Protein AF-A0A8T3UEI3-F1 (afdb_monomer)

Radius of gyration: 18.09 Å; Cα contacts (8 Å, |Δi|>4): 40; chains: 1; bounding box: 40×35×55 Å

pLDDT: mean 82.34, std 12.65, range [46.88, 94.06]

Foldseek 3Di:
DDPVVVVVVV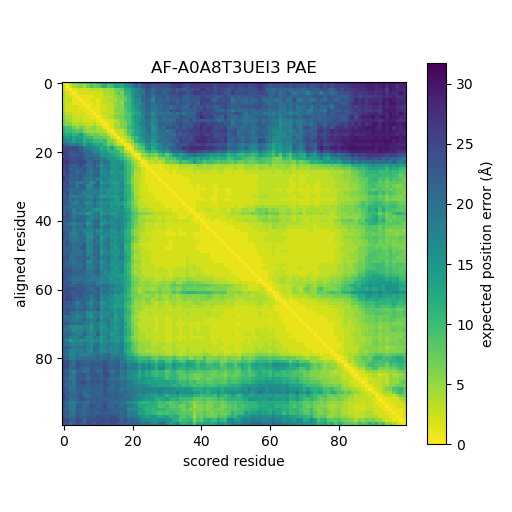VVVVVVVCPDQFDDPVLLVVVLVVCCVVVVNDVNSVVLSVVLVVCCVVVVDTGPVVSVVSSVVSVVCVVPVDPPDDDCPDPPDDDDDDDD

Sequence (100 aa):
MGFFDKLKQSLEKTKIALGITKVDENLLEELEEKLIMSDVGMTATDEIMQELKTRIKQDKIVDSKKVIEILKEQLEKILTKENNKINLEKSPAAILMVGV

Solvent-accessible surface area (backbone atoms only — not comparable to full-atom values): 6232 Å² total; per-residue (Å²): 136,54,74,67,56,55,52,50,53,53,52,52,56,48,64,69,70,57,84,53,91,49,63,49,71,65,62,54,51,57,48,52,54,51,38,45,76,64,75,57,37,68,70,56,38,52,56,51,51,53,52,46,56,49,49,37,62,75,70,65,56,45,51,49,69,58,51,56,52,51,49,50,54,50,54,50,49,64,73,59,68,59,86,84,72,82,87,66,87,54,84,84,67,83,82,87,87,84,84,134

Structure (mmCIF, N/CA/C/O backbone):
data_AF-A0A8T3UEI3-F1
#
_entry.id   AF-A0A8T3UEI3-F1
#
loop_
_atom_site.group_PDB
_atom_site.id
_atom_site.type_symbol
_atom_site.label_atom_id
_atom_site.label_alt_id
_atom_site.label_comp_id
_atom_site.label_asym_id
_atom_site.label_entity_id
_atom_site.label_seq_id
_atom_site.pdbx_PDB_ins_code
_atom_site.Cartn_x
_atom_site.Cartn_y
_atom_site.Cartn_z
_atom_site.occupancy
_atom_site.B_iso_or_equiv
_atom_site.auth_seq_id
_atom_site.auth_comp_id
_atom_site.auth_asym_id
_atom_site.auth_atom_id
_atom_site.pdbx_PDB_model_num
ATOM 1 N N . MET A 1 1 ? 3.014 -23.028 -4.88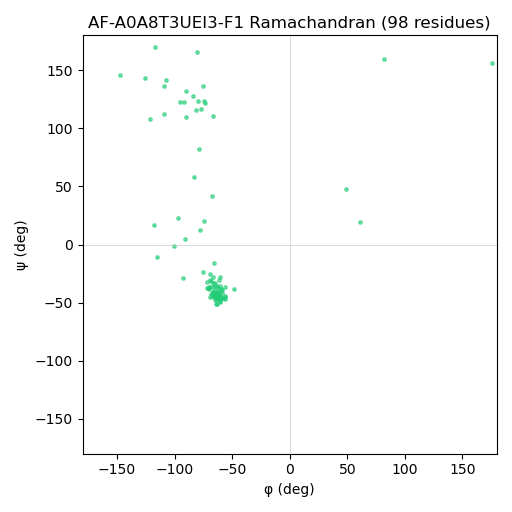9 1.00 52.00 1 MET A N 1
ATOM 2 C CA . MET A 1 1 ? 2.694 -22.071 -3.810 1.00 52.00 1 MET A CA 1
ATOM 3 C C . MET A 1 1 ? 3.260 -20.727 -4.206 1.00 52.00 1 MET A C 1
ATOM 5 O O . MET A 1 1 ? 4.465 -20.522 -4.103 1.00 52.00 1 MET A O 1
ATOM 9 N N . GLY A 1 2 ? 2.415 -19.891 -4.800 1.00 71.44 2 GLY A N 1
ATOM 10 C CA . GLY A 1 2 ? 2.827 -18.637 -5.423 1.00 71.44 2 GLY A CA 1
ATOM 11 C C . GLY A 1 2 ? 3.024 -17.513 -4.410 1.00 71.44 2 GLY A C 1
ATOM 12 O O . GLY A 1 2 ? 2.562 -17.582 -3.272 1.00 71.44 2 GLY A O 1
ATOM 13 N N . PHE A 1 3 ? 3.678 -16.443 -4.854 1.00 73.19 3 PHE A N 1
ATOM 14 C CA . PHE A 1 3 ? 3.805 -15.172 -4.131 1.00 73.19 3 PHE A CA 1
ATOM 15 C C . PHE A 1 3 ? 2.450 -14.664 -3.597 1.00 73.19 3 PHE A C 1
ATOM 17 O O . PHE A 1 3 ? 2.349 -14.228 -2.452 1.00 73.19 3 PHE A O 1
ATOM 24 N N . PHE A 1 4 ? 1.384 -14.844 -4.383 1.00 77.00 4 PHE A N 1
ATOM 25 C CA . PHE A 1 4 ? 0.018 -14.463 -4.022 1.00 77.00 4 PHE A CA 1
ATOM 26 C C . PHE A 1 4 ? -0.565 -15.283 -2.859 1.00 77.00 4 PHE A C 1
ATOM 28 O O . PHE A 1 4 ? -1.306 -14.747 -2.038 1.00 77.00 4 PHE A O 1
ATOM 35 N N . ASP A 1 5 ? -0.188 -16.560 -2.739 1.00 76.56 5 ASP A N 1
ATOM 36 C CA . ASP A 1 5 ? -0.617 -17.410 -1.623 1.00 76.56 5 ASP A CA 1
ATOM 37 C C . ASP A 1 5 ? 0.054 -16.971 -0.320 1.00 76.56 5 ASP A C 1
ATOM 39 O O . ASP A 1 5 ? -0.588 -16.945 0.729 1.00 76.56 5 ASP A O 1
ATOM 43 N N . LYS A 1 6 ? 1.332 -16.570 -0.387 1.00 72.56 6 LYS A N 1
ATOM 44 C CA . LYS A 1 6 ? 2.064 -16.024 0.765 1.00 72.56 6 LYS A CA 1
ATOM 45 C C . LYS A 1 6 ? 1.497 -14.674 1.201 1.00 72.56 6 LYS A C 1
ATOM 47 O O . LYS A 1 6 ? 1.291 -14.481 2.396 1.00 72.56 6 LYS A O 1
ATOM 52 N N . LEU A 1 7 ? 1.182 -13.794 0.248 1.00 70.69 7 LEU A N 1
ATOM 53 C CA . LEU A 1 7 ? 0.566 -12.491 0.509 1.00 70.69 7 LEU A CA 1
ATOM 54 C C . LEU A 1 7 ? -0.839 -12.639 1.115 1.00 70.69 7 LEU A C 1
ATOM 56 O O . LEU A 1 7 ? -1.175 -11.998 2.105 1.00 70.69 7 LEU A O 1
ATOM 60 N N . LYS A 1 8 ? -1.660 -13.545 0.576 1.00 75.94 8 LYS A N 1
ATOM 61 C CA . LYS A 1 8 ? -2.986 -13.841 1.131 1.00 75.94 8 LYS A CA 1
ATOM 62 C C . LYS A 1 8 ? -2.889 -14.426 2.538 1.00 75.94 8 LYS A C 1
ATOM 64 O O . LYS A 1 8 ? -3.672 -14.057 3.406 1.00 75.94 8 LYS A O 1
ATOM 69 N N . GLN A 1 9 ? -1.926 -15.312 2.780 1.00 75.50 9 GLN A N 1
ATOM 70 C CA . GLN A 1 9 ? -1.744 -15.949 4.080 1.00 75.50 9 GLN A CA 1
ATOM 71 C C . GLN A 1 9 ? -1.195 -14.979 5.142 1.00 75.50 9 GLN A C 1
ATOM 73 O O . GLN A 1 9 ? -1.568 -15.096 6.309 1.00 75.50 9 GLN A O 1
ATOM 78 N N . SER A 1 10 ? -0.365 -13.998 4.768 1.00 67.25 10 SER A N 1
ATOM 79 C CA . SER A 1 10 ? 0.065 -12.924 5.678 1.00 67.25 10 SER A CA 1
ATOM 80 C C . SER A 1 10 ? -1.066 -11.928 5.980 1.00 67.25 10 SER A C 1
ATOM 82 O O . SER A 1 10 ? -1.234 -11.516 7.132 1.00 67.25 10 SER A O 1
ATOM 84 N N . LEU A 1 11 ? -1.910 -11.618 4.990 1.00 66.69 11 LEU A N 1
ATOM 85 C CA . LEU A 1 11 ? -3.124 -10.805 5.155 1.00 66.69 11 LEU A CA 1
ATOM 86 C C . LEU A 1 11 ? -4.191 -11.498 6.023 1.00 66.69 11 LEU A C 1
ATOM 88 O O . LEU A 1 11 ? -4.804 -10.858 6.875 1.00 66.69 11 LEU A O 1
ATOM 92 N N . GLU A 1 12 ? -4.394 -12.806 5.862 1.00 64.44 12 GLU A N 1
ATOM 93 C CA . GLU A 1 12 ? -5.323 -13.608 6.676 1.00 64.44 12 GLU A CA 1
ATOM 94 C C . GLU A 1 12 ? -4.877 -13.697 8.142 1.00 64.44 12 GLU A C 1
ATOM 96 O O . GLU A 1 12 ? -5.694 -13.527 9.046 1.00 64.44 12 GLU A O 1
ATOM 101 N N . LYS A 1 13 ? -3.573 -13.883 8.396 1.00 56.16 13 LYS A N 1
ATOM 102 C CA . LYS A 1 13 ? -3.014 -13.865 9.760 1.00 56.16 13 LYS A CA 1
ATOM 103 C C . LYS A 1 13 ? -3.181 -12.501 10.434 1.00 56.16 13 LYS A C 1
ATOM 105 O O . LYS A 1 13 ? -3.492 -12.442 11.619 1.00 56.16 13 LYS A O 1
ATOM 110 N N . THR A 1 14 ? -3.066 -11.418 9.666 1.00 60.44 14 THR A N 1
ATOM 111 C CA . THR A 1 14 ? -3.336 -10.054 10.147 1.00 60.44 14 THR A CA 1
ATOM 112 C C . THR A 1 14 ? -4.820 -9.864 10.490 1.00 60.44 14 THR A C 1
ATOM 114 O O . THR A 1 14 ? -5.151 -9.261 11.503 1.00 60.44 14 THR A O 1
ATOM 117 N N . LYS A 1 15 ? -5.731 -10.468 9.721 1.00 53.28 15 LYS A N 1
ATOM 118 C CA . LYS A 1 15 ? -7.184 -10.436 9.968 1.00 53.28 15 LYS A CA 1
ATOM 119 C C . LYS A 1 15 ? -7.611 -11.040 11.316 1.00 53.28 15 LYS A C 1
ATOM 121 O O . LYS A 1 15 ? -8.652 -10.653 11.834 1.00 53.28 15 LYS A O 1
ATOM 126 N N . ILE A 1 16 ? -6.841 -11.991 11.852 1.00 51.94 16 ILE A N 1
ATOM 127 C CA . ILE A 1 16 ? -7.136 -12.697 13.114 1.00 51.94 16 ILE A CA 1
ATOM 128 C C . ILE A 1 16 ? -6.475 -12.001 14.319 1.00 51.94 16 ILE A C 1
ATOM 130 O O . ILE A 1 16 ? -7.027 -12.040 15.414 1.00 51.94 16 ILE A O 1
ATOM 134 N N . ALA A 1 17 ? -5.338 -11.324 14.124 1.00 49.72 17 ALA A N 1
ATOM 135 C CA . ALA A 1 17 ? -4.672 -10.546 15.175 1.00 49.72 17 ALA A CA 1
ATOM 136 C C . ALA A 1 17 ? -5.382 -9.209 15.484 1.00 49.72 17 ALA A C 1
ATOM 138 O O . ALA A 1 17 ? -5.284 -8.699 16.597 1.00 49.72 17 ALA A O 1
ATOM 139 N N . LEU A 1 18 ? -6.147 -8.670 14.529 1.00 47.62 18 LEU A N 1
ATOM 140 C CA . LEU A 1 18 ? -6.880 -7.405 14.648 1.00 47.62 18 LEU A CA 1
ATOM 141 C C . LEU A 1 18 ? -8.239 -7.561 15.351 1.00 47.62 18 LEU A C 1
ATOM 143 O O . LEU A 1 18 ? -9.286 -7.197 14.814 1.00 47.62 18 LEU A O 1
ATOM 147 N N . GLY A 1 19 ? -8.230 -8.066 16.584 1.00 46.88 19 GLY A N 1
ATOM 148 C CA . GLY A 1 19 ? -9.383 -8.049 17.494 1.00 46.88 19 GLY A CA 1
ATOM 149 C C . GLY A 1 19 ? -9.774 -6.643 17.978 1.00 46.88 19 GLY A C 1
ATOM 150 O O . GLY A 1 19 ? -10.064 -6.473 19.158 1.00 46.88 19 GLY A O 1
ATOM 151 N N . ILE A 1 20 ? -9.763 -5.629 17.104 1.00 49.12 20 ILE A N 1
ATOM 152 C CA . ILE A 1 20 ? -9.993 -4.223 17.454 1.00 49.12 20 ILE A CA 1
ATOM 153 C C . ILE A 1 20 ? -11.189 -3.698 16.652 1.00 49.12 20 ILE A C 1
ATOM 155 O O . ILE A 1 20 ? -11.157 -3.503 15.437 1.00 49.12 20 ILE A O 1
ATOM 159 N N . THR A 1 21 ? -12.289 -3.501 17.374 1.00 50.84 21 THR A N 1
ATOM 160 C CA . THR A 1 21 ? -13.620 -3.086 16.907 1.00 50.84 21 THR A CA 1
ATOM 161 C C . THR A 1 21 ? -13.748 -1.585 16.605 1.00 50.84 21 THR A C 1
ATOM 163 O O . THR A 1 21 ? -14.862 -1.088 16.454 1.00 50.84 21 THR A O 1
ATOM 166 N N . LYS A 1 22 ? -12.638 -0.842 16.534 1.00 57.69 22 LYS A N 1
ATOM 167 C CA . LYS A 1 22 ? -12.611 0.588 16.203 1.00 57.69 22 LYS A CA 1
ATOM 168 C C . LYS A 1 22 ? -11.341 0.940 15.439 1.00 57.69 22 LYS A C 1
ATOM 170 O O . LYS A 1 22 ? -10.286 0.392 15.723 1.00 57.69 22 LYS A O 1
ATOM 175 N N . VAL A 1 23 ? -11.450 1.883 14.510 1.00 67.25 23 VAL A N 1
ATOM 176 C CA . VAL A 1 23 ? -10.283 2.573 13.948 1.00 67.25 23 VAL A CA 1
ATOM 177 C C . VAL A 1 23 ? -9.655 3.415 15.056 1.00 67.25 23 VAL A C 1
ATOM 179 O O . VAL A 1 23 ? -10.271 4.378 15.515 1.00 67.25 23 VAL A O 1
ATOM 182 N N . ASP A 1 24 ? -8.468 3.028 15.507 1.00 73.50 24 ASP A N 1
ATOM 183 C CA . ASP A 1 24 ? -7.646 3.782 16.450 1.00 73.50 24 ASP A CA 1
ATOM 184 C C . ASP A 1 24 ? -6.315 4.207 15.804 1.00 73.50 24 ASP A C 1
ATOM 186 O O . ASP A 1 24 ? -5.998 3.823 14.675 1.00 73.50 24 ASP A O 1
ATOM 190 N N . GLU A 1 25 ? -5.565 5.078 16.484 1.00 79.44 25 GLU A N 1
ATOM 191 C CA . GLU A 1 25 ? -4.277 5.577 15.980 1.00 79.44 25 GLU A CA 1
ATOM 192 C C . GLU A 1 25 ? -3.232 4.456 15.870 1.00 79.44 25 GLU A C 1
ATOM 194 O O . GLU A 1 25 ? -2.473 4.440 14.903 1.00 79.44 25 GLU A O 1
ATOM 199 N N . ASN A 1 26 ? -3.276 3.469 16.772 1.00 82.19 26 ASN A N 1
ATOM 200 C CA . ASN A 1 26 ? -2.379 2.311 16.767 1.00 82.19 26 ASN A CA 1
ATOM 201 C C . ASN A 1 26 ? -2.530 1.466 15.493 1.00 82.19 26 ASN A C 1
ATOM 203 O O . ASN A 1 26 ? -1.534 1.059 14.901 1.00 82.19 26 ASN A O 1
ATOM 207 N N . LEU A 1 27 ? -3.764 1.228 15.030 1.00 83.25 27 LEU A N 1
ATOM 208 C CA . LEU A 1 27 ? -4.023 0.505 13.782 1.00 83.25 27 LEU A CA 1
ATOM 209 C C . LEU A 1 27 ? -3.399 1.216 12.576 1.00 83.25 27 LEU A C 1
ATOM 211 O O . LEU A 1 27 ? -2.897 0.565 11.660 1.00 83.25 27 LEU A O 1
ATOM 215 N N . LEU A 1 28 ? -3.476 2.549 12.544 1.00 87.31 28 LEU A N 1
ATOM 216 C CA . LEU A 1 28 ? -2.926 3.340 11.444 1.00 87.31 28 LEU A CA 1
ATOM 217 C C . LEU A 1 28 ? -1.396 3.343 11.465 1.00 87.31 28 LEU A C 1
ATOM 219 O O . LEU A 1 28 ? -0.792 3.280 10.400 1.00 87.31 28 LEU A O 1
ATOM 223 N N . GLU A 1 29 ? -0.785 3.377 12.646 1.00 89.69 29 GLU A N 1
ATOM 224 C CA . GLU A 1 29 ? 0.668 3.275 12.812 1.00 89.69 29 GLU A CA 1
ATOM 225 C C . GLU A 1 29 ? 1.190 1.890 12.393 1.00 89.69 29 GLU A C 1
ATOM 227 O O . GLU A 1 29 ? 2.117 1.798 11.590 1.00 89.69 29 GLU A O 1
ATOM 232 N N . GLU A 1 30 ? 0.528 0.805 12.816 1.00 89.06 30 GLU A N 1
ATOM 233 C CA . GLU A 1 30 ? 0.879 -0.559 12.384 1.00 89.06 30 GLU A CA 1
ATOM 234 C C . GLU A 1 30 ? 0.745 -0.723 10.859 1.00 89.06 30 GLU A C 1
ATOM 236 O O . GLU A 1 30 ? 1.512 -1.443 10.212 1.00 89.06 30 GLU A O 1
ATOM 241 N N . LEU A 1 31 ? -0.246 -0.061 10.256 1.00 89.38 31 LEU A N 1
ATOM 242 C CA . LEU A 1 31 ? -0.443 -0.092 8.813 1.00 89.38 31 LEU A CA 1
ATOM 243 C C . LEU A 1 31 ? 0.684 0.632 8.063 1.00 89.38 31 LEU A C 1
ATOM 245 O O . LEU A 1 31 ? 1.162 0.122 7.050 1.00 89.38 31 LEU A O 1
ATOM 249 N N . GLU A 1 32 ? 1.107 1.790 8.565 1.00 91.38 32 GLU A N 1
ATOM 250 C CA . GLU A 1 32 ? 2.216 2.579 8.026 1.00 91.38 32 GLU A CA 1
ATOM 251 C C . GLU A 1 32 ? 3.531 1.789 8.068 1.00 91.38 32 GLU A C 1
ATOM 253 O O . GLU A 1 32 ? 4.195 1.638 7.040 1.00 91.38 32 GLU A O 1
ATOM 258 N N . GLU A 1 33 ? 3.846 1.177 9.213 1.00 92.00 33 GLU A N 1
ATOM 259 C CA . GLU A 1 33 ? 5.020 0.312 9.371 1.00 92.00 33 GLU A CA 1
ATOM 260 C C . GLU A 1 33 ? 5.009 -0.835 8.347 1.00 92.00 33 GLU A C 1
ATOM 262 O O . GLU A 1 33 ? 5.995 -1.069 7.641 1.00 92.00 33 GLU A O 1
ATOM 267 N N . LYS A 1 34 ? 3.867 -1.518 8.191 1.00 89.19 34 LYS A N 1
ATOM 268 C CA . LYS A 1 34 ? 3.728 -2.620 7.227 1.00 89.19 34 LYS A CA 1
ATOM 269 C C . LYS A 1 34 ? 3.916 -2.182 5.781 1.00 89.19 34 LYS A C 1
ATOM 271 O O . LYS A 1 34 ? 4.479 -2.949 4.999 1.00 89.19 34 LYS A O 1
ATOM 276 N N . LEU A 1 35 ? 3.440 -0.996 5.405 1.00 91.06 35 LEU A N 1
ATOM 277 C CA . LEU A 1 35 ? 3.631 -0.458 4.055 1.00 91.06 35 LEU A CA 1
ATOM 278 C C . LEU A 1 35 ? 5.118 -0.196 3.783 1.00 91.06 35 LEU A C 1
ATOM 280 O O . LEU A 1 35 ? 5.631 -0.636 2.752 1.00 91.06 35 LEU A O 1
ATOM 284 N N . ILE A 1 36 ? 5.831 0.402 4.740 1.00 91.31 36 ILE A N 1
ATOM 285 C CA . ILE A 1 36 ? 7.279 0.640 4.642 1.00 91.31 36 ILE A CA 1
ATOM 286 C C . ILE A 1 36 ? 8.045 -0.683 4.510 1.00 91.31 36 ILE A C 1
ATOM 288 O O . ILE A 1 36 ? 8.895 -0.812 3.631 1.00 91.31 36 ILE A O 1
ATOM 292 N N . MET A 1 37 ? 7.709 -1.688 5.326 1.00 90.94 37 MET A N 1
ATOM 293 C CA . MET A 1 37 ? 8.322 -3.024 5.265 1.00 90.94 37 MET A CA 1
ATOM 294 C C . MET A 1 37 ? 8.009 -3.798 3.975 1.00 90.94 37 MET A C 1
ATOM 296 O O . MET A 1 37 ? 8.667 -4.797 3.693 1.00 90.94 37 MET A O 1
ATOM 300 N N . SER A 1 38 ? 6.999 -3.374 3.210 1.00 91.69 38 SER A N 1
ATOM 301 C CA . SER A 1 38 ? 6.548 -4.038 1.979 1.00 91.69 38 SER A CA 1
ATOM 302 C C . SER A 1 38 ? 7.123 -3.406 0.705 1.00 91.69 38 SER A C 1
ATOM 304 O O . SER A 1 38 ? 6.518 -3.534 -0.357 1.00 91.69 38 SER A O 1
ATOM 306 N N . ASP A 1 39 ? 8.256 -2.704 0.802 1.00 92.38 39 ASP A N 1
ATOM 307 C CA . ASP A 1 39 ? 8.938 -2.024 -0.312 1.00 92.38 39 ASP A CA 1
ATOM 308 C C . ASP A 1 39 ? 8.109 -0.924 -1.007 1.00 92.38 39 ASP A C 1
ATOM 310 O O . ASP A 1 39 ? 8.427 -0.502 -2.119 1.00 92.38 39 ASP A O 1
ATOM 314 N N . VAL A 1 40 ? 7.063 -0.402 -0.355 1.00 90.56 40 VAL A N 1
ATOM 315 C CA . VAL A 1 40 ? 6.300 0.748 -0.878 1.00 90.56 40 VAL A CA 1
ATOM 316 C C . VAL A 1 40 ? 7.152 2.022 -0.842 1.00 90.56 40 VAL A C 1
ATOM 318 O O . VAL A 1 40 ? 7.030 2.891 -1.704 1.00 90.56 40 VAL A O 1
ATOM 321 N N . GLY A 1 41 ? 8.059 2.118 0.134 1.00 91.31 41 GLY A N 1
ATOM 322 C CA . GLY A 1 41 ? 8.905 3.287 0.356 1.00 91.31 41 GLY A CA 1
ATOM 323 C C . GLY A 1 41 ? 8.194 4.396 1.136 1.00 91.31 41 GLY A C 1
ATOM 324 O O . GLY A 1 41 ? 6.966 4.452 1.212 1.00 91.31 41 GLY A O 1
ATOM 325 N N . MET A 1 42 ? 8.986 5.288 1.736 1.00 92.75 42 MET A N 1
ATOM 326 C CA . MET A 1 42 ? 8.491 6.305 2.673 1.00 92.75 42 MET A CA 1
ATOM 327 C C . MET A 1 42 ? 7.533 7.294 2.001 1.00 92.75 42 MET A C 1
ATOM 329 O O . MET A 1 42 ? 6.4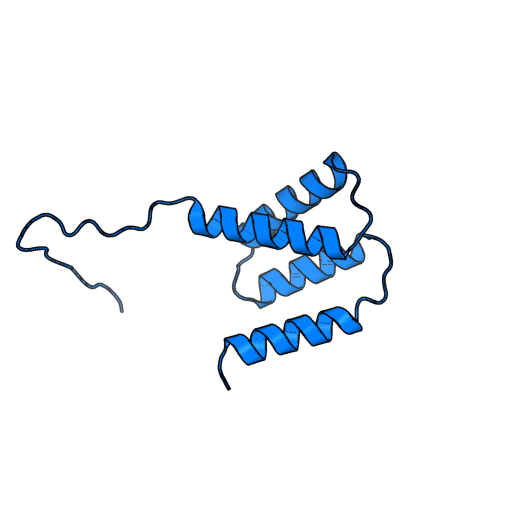03 7.449 2.440 1.00 92.75 42 MET A O 1
ATOM 333 N N . THR A 1 43 ? 7.933 7.876 0.866 1.00 91.62 43 THR A N 1
ATOM 334 C CA . THR A 1 43 ? 7.136 8.896 0.166 1.00 91.62 43 THR A CA 1
ATOM 335 C C . THR A 1 43 ? 5.764 8.387 -0.275 1.00 91.62 43 THR A C 1
ATOM 337 O O . THR A 1 43 ? 4.764 9.067 -0.064 1.00 91.62 43 THR A O 1
ATOM 340 N N . ALA A 1 44 ? 5.699 7.194 -0.874 1.00 90.06 44 ALA A N 1
ATOM 341 C CA . ALA A 1 44 ? 4.426 6.626 -1.308 1.00 90.06 44 ALA A CA 1
ATOM 342 C C . ALA A 1 44 ? 3.561 6.210 -0.110 1.00 90.06 44 ALA A C 1
ATOM 344 O O . ALA A 1 44 ? 2.347 6.400 -0.137 1.00 90.06 44 ALA A O 1
ATOM 345 N N . THR A 1 45 ? 4.178 5.695 0.959 1.00 93.75 45 THR A N 1
ATOM 346 C CA . THR A 1 45 ? 3.461 5.372 2.198 1.00 93.75 45 THR A CA 1
ATOM 347 C C . THR A 1 45 ? 2.840 6.622 2.823 1.00 93.75 45 THR A C 1
ATOM 349 O O . THR A 1 45 ? 1.655 6.598 3.148 1.00 93.75 45 THR A O 1
ATOM 352 N N . ASP A 1 46 ? 3.586 7.726 2.917 1.00 94.06 46 ASP A N 1
ATOM 353 C CA . ASP A 1 46 ? 3.080 9.002 3.435 1.00 94.06 46 ASP A CA 1
ATOM 354 C C . ASP A 1 46 ? 1.859 9.488 2.642 1.00 94.06 46 ASP A C 1
ATOM 356 O O . ASP A 1 46 ? 0.838 9.854 3.231 1.00 94.06 46 ASP A O 1
ATOM 360 N N . GLU A 1 47 ? 1.930 9.445 1.306 1.00 92.62 47 GLU A N 1
ATO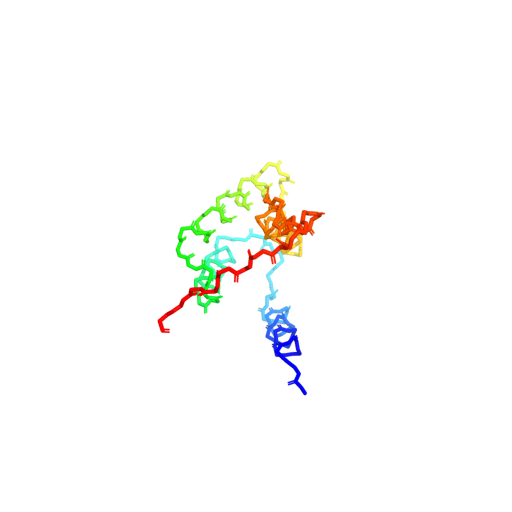M 361 C CA . GLU A 1 47 ? 0.822 9.832 0.423 1.00 92.62 47 GLU A CA 1
ATOM 362 C C . GLU A 1 47 ? -0.426 8.968 0.678 1.00 92.62 47 GLU A C 1
ATOM 364 O O . GLU A 1 47 ? -1.527 9.495 0.872 1.00 92.62 47 GLU A O 1
ATOM 369 N N . ILE A 1 48 ? -0.253 7.644 0.761 1.00 93.69 48 ILE A N 1
ATOM 370 C CA . ILE A 1 48 ? -1.336 6.694 1.048 1.00 93.69 48 ILE A CA 1
ATOM 371 C C . ILE A 1 48 ? -1.961 6.978 2.420 1.00 93.69 48 ILE A C 1
ATOM 373 O O . ILE A 1 48 ? -3.188 7.035 2.545 1.00 93.69 48 ILE A O 1
ATOM 377 N N . MET A 1 49 ? -1.138 7.166 3.454 1.00 93.50 49 MET A N 1
ATOM 378 C CA . MET A 1 49 ? -1.602 7.348 4.830 1.00 93.50 49 MET A CA 1
ATOM 379 C C . MET A 1 49 ? -2.311 8.687 5.035 1.00 93.50 49 MET A C 1
ATOM 381 O O . MET A 1 49 ? -3.301 8.744 5.771 1.00 93.50 49 MET A O 1
ATOM 385 N N . GLN A 1 50 ? -1.858 9.760 4.380 1.00 93.50 50 GLN A N 1
ATOM 386 C CA . GLN A 1 50 ? -2.532 11.060 4.429 1.00 93.50 50 GLN A CA 1
ATOM 387 C C . GLN A 1 50 ? -3.933 11.004 3.813 1.00 93.50 50 GLN A C 1
ATOM 389 O O . GLN A 1 50 ? -4.899 11.471 4.429 1.00 93.50 50 GLN A O 1
ATOM 394 N N . GLU A 1 51 ? -4.070 10.400 2.634 1.00 92.12 51 GLU A N 1
ATOM 395 C CA . GLU A 1 51 ? -5.362 10.262 1.959 1.00 92.12 51 GLU A CA 1
ATOM 396 C C . GLU A 1 51 ? -6.302 9.329 2.741 1.00 92.12 51 GLU A C 1
ATOM 398 O O . GLU A 1 51 ? -7.479 9.644 2.946 1.00 92.12 51 GLU A O 1
ATOM 403 N N . LEU A 1 52 ? -5.773 8.226 3.282 1.00 91.94 52 LEU A N 1
ATOM 404 C CA . LEU A 1 52 ? -6.524 7.303 4.134 1.00 91.94 52 LEU A CA 1
ATOM 405 C C . LEU A 1 52 ? -7.056 7.999 5.398 1.00 91.94 52 LEU A C 1
ATOM 407 O O . LEU A 1 52 ? -8.253 7.926 5.683 1.00 91.94 52 LEU A O 1
ATOM 411 N N . LYS A 1 53 ? -6.199 8.728 6.131 1.00 90.12 53 LYS A N 1
ATOM 412 C CA . LYS A 1 53 ? -6.585 9.509 7.324 1.00 90.12 53 LYS A CA 1
ATOM 413 C C . LYS A 1 53 ? -7.634 10.572 6.984 1.00 90.12 53 LYS A C 1
ATOM 415 O O . LYS A 1 53 ? -8.563 10.791 7.765 1.00 90.12 53 LYS A O 1
ATOM 420 N N . THR A 1 54 ? -7.510 11.212 5.822 1.00 91.75 54 THR A N 1
ATOM 421 C CA . THR A 1 54 ? -8.468 12.215 5.338 1.00 91.75 54 THR A CA 1
ATOM 422 C C . THR A 1 54 ? -9.841 11.595 5.096 1.00 91.75 54 THR A C 1
ATOM 424 O O . THR A 1 54 ? -10.829 12.070 5.662 1.00 91.75 54 THR A O 1
ATOM 427 N N . ARG A 1 55 ? -9.910 10.485 4.352 1.00 89.69 55 ARG A N 1
ATOM 428 C CA . ARG A 1 55 ? -11.170 9.778 4.076 1.00 89.69 55 ARG A CA 1
ATOM 429 C C . ARG A 1 55 ? -11.829 9.217 5.330 1.00 89.69 55 ARG A C 1
ATOM 431 O O . ARG A 1 55 ? -13.031 9.378 5.506 1.00 89.69 55 ARG A O 1
ATOM 438 N N . ILE A 1 56 ? -11.054 8.630 6.244 1.00 87.00 56 ILE A N 1
ATOM 439 C CA . ILE A 1 56 ? -11.580 8.125 7.523 1.00 87.00 56 ILE A CA 1
ATOM 440 C C . ILE A 1 56 ? -12.297 9.236 8.297 1.00 87.00 56 ILE A C 1
ATOM 442 O O . ILE A 1 56 ? -13.393 9.015 8.818 1.00 87.00 56 ILE A O 1
ATOM 446 N N . LYS A 1 57 ? -11.702 10.437 8.348 1.00 86.94 57 LYS A N 1
ATOM 447 C CA . LYS A 1 57 ? -12.293 11.603 9.020 1.00 86.94 57 LYS A CA 1
ATOM 448 C C . LYS A 1 57 ? -13.530 12.129 8.292 1.00 86.94 57 LYS A C 1
ATOM 450 O O . LYS A 1 57 ? -14.530 12.409 8.951 1.00 86.94 57 LYS A O 1
ATOM 455 N N . GLN A 1 58 ? -13.473 12.257 6.965 1.00 88.88 58 GLN A N 1
ATOM 456 C CA . GLN A 1 58 ? -14.585 12.756 6.145 1.00 88.88 58 GLN A CA 1
ATOM 457 C C . GLN A 1 58 ? -15.816 11.844 6.234 1.00 88.88 58 GLN A C 1
ATOM 459 O O . GLN A 1 58 ? -16.919 12.318 6.505 1.00 88.88 58 GLN A O 1
ATOM 464 N N . ASP A 1 59 ? -15.607 10.534 6.114 1.00 86.88 59 ASP A N 1
ATOM 465 C CA . ASP A 1 59 ? -16.674 9.531 6.070 1.00 86.88 59 ASP A CA 1
ATOM 466 C C . ASP A 1 59 ? -17.039 8.971 7.459 1.00 86.88 59 ASP A C 1
ATOM 468 O O . ASP A 1 59 ? -17.861 8.056 7.566 1.00 86.88 59 ASP A O 1
ATOM 472 N N . LYS A 1 60 ? -16.429 9.508 8.530 1.00 84.75 60 LYS A N 1
ATOM 473 C CA . LYS A 1 60 ? -16.611 9.100 9.939 1.00 84.75 60 LYS A CA 1
ATOM 474 C C . LYS A 1 60 ? -16.497 7.587 10.136 1.00 84.75 60 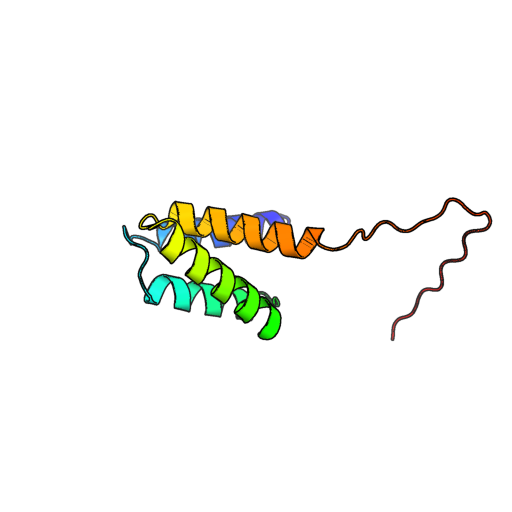LYS A C 1
ATOM 476 O O . LYS A 1 60 ? -17.340 6.947 10.770 1.00 84.75 60 LYS A O 1
ATOM 481 N N . ILE A 1 61 ? -15.455 7.006 9.558 1.00 81.25 61 ILE A N 1
ATOM 482 C CA . ILE A 1 61 ? -15.286 5.558 9.512 1.00 81.25 61 ILE A CA 1
ATOM 483 C C . ILE A 1 61 ? -14.754 5.064 10.845 1.00 81.25 61 ILE A C 1
ATOM 485 O O . ILE A 1 61 ? -13.700 5.483 11.307 1.00 81.25 61 ILE A O 1
ATOM 489 N N . VAL A 1 62 ? -15.498 4.138 11.441 1.00 77.50 62 VAL A N 1
ATOM 490 C CA . VAL A 1 62 ? -15.145 3.50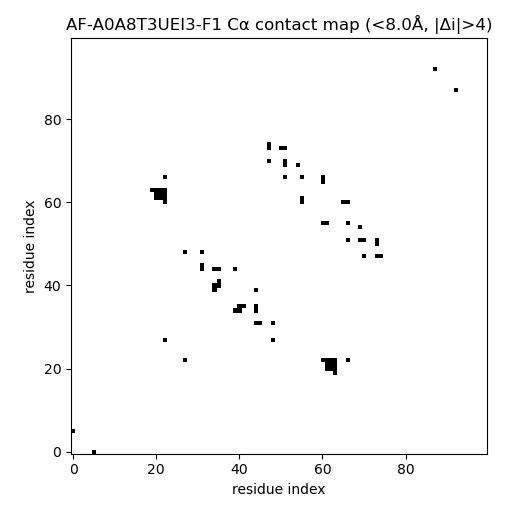0 12.714 1.00 77.50 62 VAL A CA 1
ATOM 491 C C . VAL A 1 62 ? -14.876 2.005 12.568 1.00 77.50 62 VAL A C 1
ATOM 493 O O . VAL A 1 62 ? -14.345 1.407 13.495 1.00 77.50 62 VAL A O 1
ATOM 496 N N . ASP A 1 63 ? -15.196 1.409 11.416 1.00 81.44 63 ASP A N 1
ATOM 497 C CA . ASP A 1 63 ? -14.966 -0.010 11.132 1.00 81.44 63 ASP A CA 1
ATOM 498 C C . ASP A 1 63 ? -13.602 -0.219 10.456 1.00 81.44 63 ASP A C 1
ATOM 500 O O . ASP A 1 63 ? -13.332 0.325 9.381 1.00 81.44 63 ASP A O 1
ATOM 504 N N . SER A 1 64 ? -12.761 -1.051 11.069 1.00 78.75 64 SER A N 1
ATOM 505 C CA . SER A 1 64 ? -11.445 -1.435 10.558 1.00 78.75 64 SER A CA 1
ATOM 506 C C . SER A 1 64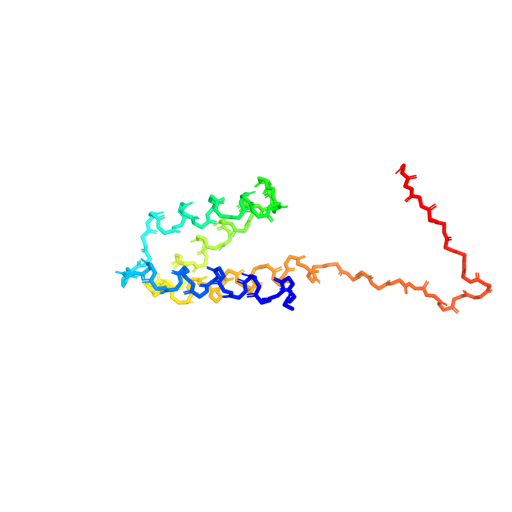 ? -11.517 -2.151 9.206 1.00 78.75 64 SER A C 1
ATOM 508 O O . SER A 1 64 ? -10.626 -1.982 8.374 1.00 78.75 64 SER A O 1
ATOM 510 N N . LYS A 1 65 ? -12.597 -2.885 8.911 1.00 82.94 65 LYS A N 1
ATOM 511 C CA . LYS A 1 65 ? -12.785 -3.507 7.588 1.00 82.94 65 LYS A CA 1
ATOM 512 C C . LYS A 1 65 ? -12.898 -2.458 6.490 1.00 82.94 65 LYS A C 1
ATOM 514 O O . LYS A 1 65 ? -12.275 -2.605 5.441 1.00 82.94 65 LYS A O 1
ATOM 519 N N . LYS A 1 66 ? -13.636 -1.382 6.760 1.00 85.94 66 LYS A N 1
ATOM 520 C CA . LYS A 1 66 ? -13.839 -0.290 5.807 1.00 85.94 66 LYS A CA 1
ATOM 521 C C . LYS A 1 66 ? -12.554 0.516 5.580 1.00 85.94 66 LYS A C 1
ATOM 523 O O . LYS A 1 66 ? -12.313 0.981 4.473 1.00 85.94 66 LYS A O 1
ATOM 528 N N . VAL A 1 67 ? -11.678 0.612 6.586 1.00 86.88 67 VAL A N 1
ATOM 529 C CA . VAL A 1 67 ? -10.324 1.179 6.418 1.00 86.88 67 VAL A CA 1
ATOM 530 C C . VAL A 1 67 ? -9.504 0.379 5.410 1.00 86.88 67 VAL A C 1
ATOM 532 O O . VAL A 1 67 ? -8.891 0.963 4.519 1.00 86.88 67 VAL A O 1
ATOM 535 N N . ILE A 1 68 ? -9.528 -0.952 5.505 1.00 85.12 68 ILE A N 1
ATOM 536 C CA . ILE A 1 68 ? -8.815 -1.820 4.559 1.00 85.12 68 ILE A CA 1
ATOM 537 C C . ILE A 1 68 ? -9.387 -1.701 3.140 1.00 85.12 68 ILE A C 1
ATOM 539 O O . ILE A 1 68 ? -8.628 -1.761 2.174 1.00 85.12 68 ILE A O 1
ATOM 543 N N . GLU A 1 69 ? -10.700 -1.5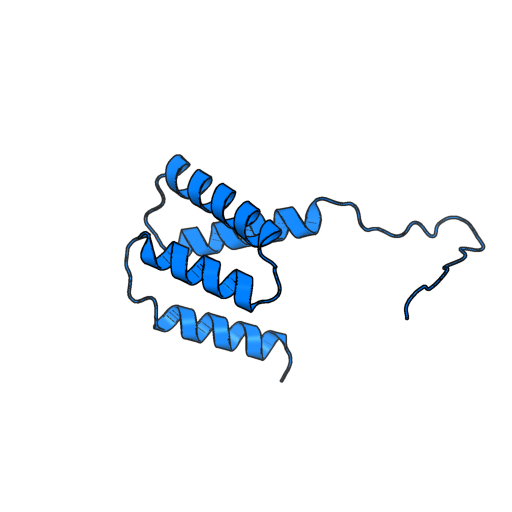31 2.988 1.00 89.56 69 GLU A N 1
ATOM 544 C CA . GLU A 1 69 ? -11.314 -1.277 1.677 1.00 89.56 69 GLU A CA 1
ATOM 545 C C . GLU A 1 69 ? -10.814 0.035 1.066 1.00 89.56 69 GLU A C 1
ATOM 547 O O . GLU A 1 69 ? -10.345 0.041 -0.069 1.00 89.56 69 GLU A O 1
ATOM 552 N N . ILE A 1 70 ? -10.793 1.119 1.842 1.00 90.06 70 ILE A N 1
ATOM 553 C CA . ILE A 1 70 ? -10.311 2.419 1.358 1.00 90.06 70 ILE A CA 1
ATOM 554 C C . ILE A 1 70 ? -8.827 2.386 1.020 1.00 90.06 70 ILE A C 1
ATOM 556 O O . ILE A 1 70 ? -8.419 2.968 0.017 1.00 90.06 70 ILE A O 1
ATOM 560 N N . LEU A 1 71 ? -8.017 1.695 1.824 1.00 90.31 71 LEU A N 1
ATOM 561 C CA . LEU A 1 71 ? -6.603 1.504 1.525 1.00 90.31 71 LEU A CA 1
ATOM 562 C C . LEU A 1 71 ? -6.412 0.846 0.152 1.00 90.31 71 LEU A C 1
ATOM 564 O O . LEU A 1 71 ? -5.583 1.297 -0.634 1.00 90.31 71 LEU A O 1
ATOM 568 N N . LYS A 1 72 ? -7.190 -0.199 -0.155 1.00 90.00 72 LYS A N 1
ATOM 569 C CA . LYS A 1 72 ? -7.126 -0.867 -1.462 1.00 90.00 72 LYS A CA 1
ATOM 570 C C . LYS A 1 72 ? -7.493 0.076 -2.598 1.00 90.00 72 LYS A C 1
ATOM 572 O O . LYS A 1 72 ? -6.776 0.104 -3.591 1.00 90.00 72 LYS A O 1
ATOM 577 N N . GLU A 1 73 ? -8.555 0.860 -2.435 1.00 91.38 73 GLU A N 1
ATOM 578 C CA . GLU A 1 73 ? -8.947 1.862 -3.430 1.00 91.38 73 GLU A CA 1
ATOM 579 C C . GLU A 1 73 ? -7.831 2.889 -3.674 1.00 91.38 73 GLU A C 1
ATOM 581 O O . GLU A 1 73 ? -7.590 3.269 -4.818 1.00 91.38 73 GLU A O 1
ATOM 586 N N . GLN A 1 74 ? -7.118 3.322 -2.625 1.00 89.38 74 GLN A N 1
ATOM 587 C CA . GLN A 1 74 ? -5.991 4.248 -2.788 1.00 89.38 74 GLN A CA 1
ATOM 588 C C . GLN A 1 74 ? -4.815 3.613 -3.523 1.00 89.38 74 GLN A C 1
ATOM 590 O O . GLN A 1 74 ? -4.268 4.222 -4.441 1.00 89.38 74 GLN A O 1
ATOM 595 N N . LEU A 1 75 ? -4.455 2.379 -3.170 1.00 90.50 75 LEU A N 1
ATOM 596 C CA . LEU A 1 75 ? -3.402 1.645 -3.870 1.00 90.50 75 LEU A CA 1
ATOM 597 C C . LEU A 1 75 ? -3.749 1.457 -5.352 1.00 90.50 75 LEU A C 1
ATOM 599 O O . LEU A 1 75 ? -2.915 1.707 -6.218 1.00 90.50 75 LEU A O 1
ATOM 603 N N . GLU A 1 76 ? -4.989 1.075 -5.657 1.00 90.56 76 GLU A N 1
ATOM 604 C CA . GLU A 1 76 ? -5.463 0.935 -7.034 1.00 90.56 76 GLU A CA 1
ATOM 605 C C . GLU A 1 76 ? -5.397 2.263 -7.790 1.00 90.56 76 GLU A C 1
ATOM 607 O O . GLU A 1 76 ? -4.882 2.311 -8.907 1.00 90.56 76 GLU A O 1
ATOM 612 N N . LYS A 1 77 ? -5.842 3.360 -7.173 1.00 89.69 77 LYS A N 1
ATOM 613 C CA . LYS A 1 77 ? -5.773 4.702 -7.760 1.00 89.69 77 LYS A CA 1
ATOM 614 C C . LYS A 1 77 ? -4.338 5.114 -8.094 1.00 89.69 77 LYS A C 1
ATOM 616 O O . LYS A 1 77 ? -4.108 5.678 -9.159 1.00 89.69 77 LYS A O 1
ATOM 621 N N . ILE A 1 78 ? -3.375 4.824 -7.219 1.00 87.38 78 ILE A N 1
ATOM 622 C CA . ILE A 1 78 ? -1.955 5.113 -7.466 1.00 87.38 78 ILE A CA 1
ATOM 623 C C . ILE A 1 78 ? -1.435 4.283 -8.643 1.00 87.38 78 ILE A C 1
ATOM 625 O O . ILE A 1 78 ? -0.827 4.830 -9.561 1.00 87.38 78 ILE A O 1
ATOM 629 N N . LEU A 1 79 ? -1.718 2.977 -8.659 1.00 87.81 79 LEU A N 1
ATOM 630 C CA . LEU A 1 79 ? -1.245 2.063 -9.706 1.00 87.81 79 LEU A CA 1
ATOM 631 C C . LEU A 1 79 ? -1.854 2.354 -11.086 1.00 87.81 79 LEU A C 1
ATOM 633 O O . LEU A 1 79 ? -1.236 2.059 -12.109 1.00 87.81 79 LEU A O 1
ATOM 637 N N . THR A 1 80 ? -3.061 2.920 -11.118 1.00 88.25 80 THR A N 1
ATOM 638 C CA . THR A 1 80 ? -3.821 3.211 -12.344 1.00 88.25 80 THR A CA 1
ATOM 639 C C . THR A 1 80 ? -3.740 4.671 -12.793 1.00 88.25 80 THR A C 1
ATOM 641 O O . THR A 1 80 ? -4.306 5.012 -13.831 1.00 88.25 80 THR A O 1
ATOM 644 N N . LYS A 1 81 ? -3.035 5.534 -12.047 1.00 84.25 81 LYS A N 1
ATOM 645 C CA . LYS A 1 81 ? -2.943 6.980 -12.307 1.00 84.25 81 LYS A CA 1
ATOM 646 C C . LYS A 1 81 ? -2.427 7.307 -13.711 1.00 84.25 81 LYS A C 1
ATOM 648 O O . LYS A 1 81 ? -2.894 8.259 -14.328 1.00 84.25 81 LYS A O 1
ATOM 653 N N . GLU A 1 82 ? -1.486 6.509 -14.206 1.00 83.25 82 GLU A N 1
ATOM 654 C CA . GLU A 1 82 ? -0.833 6.709 -15.498 1.00 83.25 82 GLU A CA 1
ATOM 655 C C . GLU A 1 82 ? -1.313 5.682 -16.532 1.00 83.25 82 GLU A C 1
ATOM 657 O O . GLU A 1 82 ? -1.477 4.492 -16.246 1.00 83.25 82 GLU A O 1
ATOM 662 N N . ASN A 1 83 ? -1.491 6.123 -17.780 1.00 78.25 83 ASN A N 1
ATOM 663 C CA . ASN A 1 83 ? -1.777 5.218 -18.891 1.00 78.25 83 ASN A CA 1
ATOM 664 C C . ASN A 1 83 ? -0.482 4.539 -19.361 1.00 78.25 83 ASN A C 1
ATOM 666 O O . ASN A 1 83 ? 0.125 4.940 -20.351 1.00 78.25 83 ASN A O 1
ATOM 670 N N . ASN A 1 84 ? -0.083 3.478 -18.662 1.00 80.75 84 ASN A N 1
ATOM 671 C CA . ASN A 1 84 ? 1.159 2.732 -18.904 1.00 80.75 84 ASN A CA 1
ATOM 672 C C . ASN A 1 84 ? 1.127 1.830 -20.157 1.00 80.75 84 ASN A C 1
ATOM 674 O O . ASN A 1 84 ? 1.890 0.867 -20.263 1.00 80.75 84 ASN A O 1
ATOM 678 N N . LYS A 1 85 ? 0.226 2.087 -21.112 1.00 85.94 85 LYS A N 1
ATOM 679 C CA . LYS A 1 85 ? 0.157 1.314 -22.355 1.00 85.94 85 LYS A CA 1
ATOM 680 C C . LYS A 1 85 ? 1.302 1.707 -23.279 1.00 85.94 85 LYS A C 1
ATOM 682 O O . LYS A 1 85 ? 1.426 2.859 -23.686 1.00 85.94 85 LYS A O 1
ATOM 687 N N . ILE A 1 86 ? 2.096 0.719 -23.673 1.00 85.50 86 ILE A N 1
ATOM 688 C CA . ILE A 1 86 ? 3.122 0.893 -24.700 1.00 85.50 86 ILE A CA 1
ATOM 689 C C . ILE A 1 86 ? 2.423 0.989 -26.061 1.00 85.50 86 ILE A C 1
ATOM 691 O O . ILE A 1 86 ? 1.698 0.076 -26.457 1.00 85.50 86 ILE A O 1
ATOM 695 N N . ASN A 1 87 ? 2.634 2.092 -26.782 1.00 86.00 87 ASN A N 1
ATOM 696 C CA . ASN A 1 87 ? 2.128 2.249 -28.143 1.00 86.00 87 ASN A CA 1
ATOM 697 C C . ASN A 1 87 ? 3.058 1.537 -29.139 1.00 86.00 87 ASN A C 1
ATOM 699 O O . ASN A 1 87 ? 4.207 1.939 -29.309 1.00 86.00 87 ASN A O 1
ATOM 703 N N . LEU A 1 88 ? 2.541 0.505 -29.809 1.00 90.19 88 LEU A N 1
ATOM 704 C CA . LEU A 1 88 ? 3.264 -0.302 -30.801 1.00 90.19 88 LEU A CA 1
ATOM 705 C C . LEU A 1 88 ? 2.638 -0.223 -32.205 1.00 90.19 88 LEU A C 1
ATOM 707 O O . LEU A 1 88 ? 2.918 -1.065 -33.052 1.00 90.19 88 LEU A O 1
ATOM 711 N N . GLU A 1 89 ? 1.779 0.765 -32.472 1.00 90.38 89 GLU A N 1
ATOM 712 C CA . GLU A 1 89 ? 1.030 0.849 -33.737 1.00 90.38 89 GLU A CA 1
ATOM 713 C C . GLU A 1 89 ? 1.913 1.162 -34.958 1.00 90.38 89 GLU A C 1
ATOM 715 O O . GLU A 1 89 ? 1.563 0.820 -36.087 1.00 90.38 89 GLU A O 1
ATOM 720 N N . LYS A 1 90 ? 3.069 1.810 -34.760 1.00 85.50 90 LYS A N 1
ATOM 721 C CA . LYS A 1 90 ? 4.006 2.145 -35.843 1.00 85.50 90 LYS A CA 1
ATOM 722 C C . LYS A 1 90 ? 5.021 1.025 -36.059 1.00 85.50 90 LYS A C 1
ATOM 724 O O . LYS A 1 90 ? 5.661 0.581 -35.112 1.00 85.50 90 LYS A O 1
ATOM 729 N N . SER A 1 91 ? 5.205 0.628 -37.320 1.00 88.94 91 SER A N 1
ATOM 730 C CA . SER A 1 91 ? 6.128 -0.441 -37.716 1.00 88.94 91 SER A CA 1
ATOM 731 C C . SER A 1 91 ? 7.360 0.097 -38.471 1.00 88.94 91 SER A C 1
ATOM 733 O O . SER A 1 91 ? 7.188 0.939 -39.356 1.00 88.94 91 SER A O 1
ATOM 735 N N . PRO A 1 92 ? 8.582 -0.393 -38.170 1.00 88.75 92 PRO A N 1
ATOM 736 C CA . PRO A 1 92 ? 8.885 -1.311 -37.073 1.00 88.75 92 PRO A CA 1
ATOM 737 C C . PRO A 1 92 ? 8.876 -0.575 -35.724 1.00 88.75 92 PRO A C 1
ATOM 739 O O . PRO A 1 92 ? 9.434 0.514 -35.595 1.00 88.75 92 PRO A O 1
ATOM 742 N N . ALA A 1 93 ? 8.276 -1.185 -34.704 1.00 92.00 93 ALA A N 1
ATOM 743 C CA . ALA A 1 93 ? 8.400 -0.696 -33.338 1.00 92.00 93 ALA A CA 1
ATOM 744 C C . ALA A 1 93 ? 9.778 -1.100 -32.794 1.00 92.00 93 ALA A C 1
ATOM 746 O O . ALA A 1 93 ? 10.080 -2.288 -32.678 1.00 92.00 93 ALA A O 1
ATOM 747 N N . ALA A 1 94 ? 10.624 -0.119 -32.479 1.00 89.94 94 ALA A N 1
ATOM 748 C CA . ALA A 1 94 ? 11.929 -0.352 -31.869 1.00 89.94 94 ALA A CA 1
ATOM 749 C C . ALA A 1 94 ? 11.830 -0.201 -30.345 1.00 89.94 94 ALA A C 1
ATOM 751 O O . ALA A 1 94 ? 11.431 0.853 -29.852 1.00 89.94 94 ALA A O 1
ATOM 752 N N . ILE A 1 95 ? 12.209 -1.245 -29.603 1.00 92.00 95 ILE A N 1
ATOM 753 C CA . ILE A 1 95 ? 12.237 -1.249 -28.134 1.00 92.00 95 ILE A CA 1
ATOM 754 C C . ILE A 1 95 ? 13.700 -1.258 -27.690 1.00 92.00 95 ILE A C 1
ATOM 756 O O . ILE A 1 95 ? 14.412 -2.238 -27.909 1.00 92.00 95 ILE A O 1
ATOM 760 N N . LEU A 1 96 ? 14.149 -0.164 -27.074 1.00 93.31 96 LEU A N 1
ATOM 761 C CA . LEU A 1 96 ? 15.473 -0.076 -26.463 1.00 93.31 96 LEU A CA 1
ATOM 762 C C . LEU A 1 96 ? 15.381 -0.521 -25.001 1.00 93.31 96 LEU A C 1
ATOM 764 O O . LEU A 1 96 ? 14.806 0.177 -24.170 1.00 93.31 96 LEU A O 1
ATOM 768 N N . MET A 1 97 ? 15.956 -1.682 -24.700 1.00 94.06 97 MET A N 1
ATOM 769 C CA . MET A 1 97 ? 16.070 -2.192 -23.335 1.00 94.06 97 MET A CA 1
ATOM 770 C C . MET A 1 97 ? 17.305 -1.586 -22.667 1.00 94.06 97 MET A C 1
ATOM 772 O O . MET A 1 97 ? 18.405 -1.673 -23.212 1.00 94.06 97 MET A O 1
ATOM 776 N N . VAL A 1 98 ? 17.125 -0.995 -21.488 1.00 94.00 98 VAL A N 1
ATOM 777 C CA . VAL A 1 98 ? 18.209 -0.446 -20.664 1.00 94.00 98 VAL A CA 1
ATOM 778 C C . VAL A 1 98 ? 18.151 -1.040 -19.260 1.00 94.00 98 VAL A C 1
ATOM 780 O O . VAL A 1 98 ? 17.073 -1.284 -18.723 1.00 94.00 98 VAL A O 1
ATOM 783 N N . GLY A 1 99 ? 19.320 -1.278 -18.680 1.00 92.62 99 GLY A N 1
ATOM 784 C CA . GLY A 1 99 ? 19.521 -1.858 -17.356 1.00 92.62 99 GLY A CA 1
ATOM 785 C C . GLY A 1 99 ? 21.018 -2.065 -17.128 1.00 92.62 99 GLY A C 1
ATOM 786 O O . GLY A 1 99 ? 21.772 -2.131 -18.101 1.00 92.62 99 GLY A O 1
ATOM 787 N N . VAL A 1 100 ? 21.443 -2.112 -15.868 1.00 78.69 100 VAL A N 1
ATOM 788 C CA . VAL A 1 100 ? 22.817 -2.457 -15.459 1.00 78.69 100 VAL A CA 1
ATOM 789 C C . VAL A 1 100 ? 22.892 -3.893 -14.971 1.00 78.69 100 VAL A C 1
ATOM 791 O O . VAL A 1 100 ? 21.877 -4.366 -14.412 1.00 78.69 100 VAL A O 1
#

Nearest PDB structures (foldseek):
  7o9h-assembly1_A  TM=7.889E-01  e=4.651E-03  Escherichia coli DH5[alpha]
  6cs8-assembly1_B  TM=9.445E-01  e=2.329E-02  Escherichia coli K-12
  4ak9-assembly1_B  TM=8.718E-01  e=6.124E-02  Physcomitrium patens
  6cy5-assembly1_B  TM=7.028E-01  e=2.484E-02  Elizabethkingia anophelis NUHP1
  4ak9-assembly1_A  TM=8.727E-01  e=1.244E-01  Physcomitrium patens
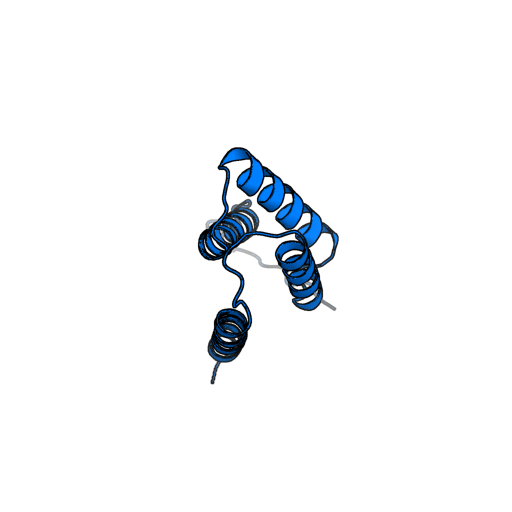
Mean predicted aligned error: 10.8 Å

Secondary structure (DSSP, 8-state):
--HHHHHHHHHHHHHHH---SS--HHHHHHHHHHHHHTT--HHHHHHHHHHHHHHHHHTT---HHHHHHHHHHHHHHHHHSS-------SSSPP------